Protein AF-A0A3C1WSL6-F1 (afdb_monomer_lite)

Sequence (50 aa):
AIETHVADARTCCLNPATSTHRQMTDEQLAEAGIPAGLIRISCGLEDKED

pLDDT: mean 90.77, std 9.2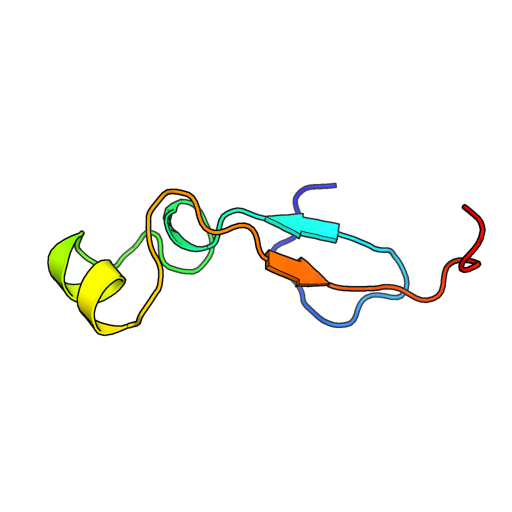3, range [56.59, 97.25]

Structure (mmCIF, N/CA/C/O backbone):
data_AF-A0A3C1WSL6-F1
#
_entry.id   AF-A0A3C1WSL6-F1
#
loop_
_atom_site.group_PDB
_atom_site.id
_atom_site.type_symbol
_atom_site.label_atom_id
_atom_site.label_alt_id
_atom_site.label_comp_id
_atom_site.label_asym_id
_atom_site.label_entity_id
_atom_site.label_seq_id
_atom_site.pdbx_PDB_ins_code
_atom_site.Cartn_x
_atom_site.Cartn_y
_atom_site.Cartn_z
_atom_site.occupancy
_atom_site.B_iso_or_equiv
_atom_site.auth_seq_id
_atom_site.auth_comp_id
_atom_site.auth_asym_id
_atom_site.auth_atom_id
_atom_site.pdbx_PDB_model_num
ATOM 1 N N . ALA A 1 1 ? 11.285 -1.231 0.010 1.00 56.59 1 ALA A N 1
ATOM 2 C CA . ALA A 1 1 ? 11.245 -0.432 1.254 1.00 56.59 1 ALA A CA 1
ATOM 3 C C . ALA A 1 1 ? 9.786 -0.222 1.650 1.00 56.59 1 ALA A C 1
ATOM 5 O O . ALA A 1 1 ? 8.931 -0.301 0.772 1.00 56.59 1 ALA A O 1
ATOM 6 N N . ILE A 1 2 ? 9.487 -0.033 2.940 1.00 60.19 2 ILE A N 1
ATOM 7 C CA . ILE A 1 2 ? 8.135 0.350 3.371 1.00 60.19 2 ILE A CA 1
ATOM 8 C C . ILE A 1 2 ? 8.032 1.857 3.155 1.00 60.19 2 ILE A C 1
ATOM 10 O O . ILE A 1 2 ? 8.591 2.625 3.930 1.00 60.19 2 ILE A O 1
ATOM 14 N N . GLU A 1 3 ? 7.353 2.256 2.086 1.00 68.19 3 GLU A N 1
ATOM 15 C CA . GLU A 1 3 ? 7.209 3.654 1.679 1.00 68.19 3 GLU A CA 1
ATOM 16 C C . GLU A 1 3 ? 5.737 4.046 1.743 1.00 68.19 3 GLU A C 1
ATOM 18 O O . GLU A 1 3 ? 4.868 3.292 1.315 1.00 68.19 3 GLU A O 1
ATOM 23 N N . THR A 1 4 ? 5.433 5.225 2.277 1.00 71.25 4 THR A N 1
ATOM 24 C CA . THR A 1 4 ? 4.060 5.753 2.349 1.00 71.25 4 THR A CA 1
ATOM 25 C C . THR A 1 4 ? 3.609 6.420 1.049 1.00 71.25 4 THR A C 1
ATOM 27 O O . THR A 1 4 ? 2.409 6.651 0.862 1.00 71.25 4 THR A O 1
ATOM 30 N N . HIS A 1 5 ? 4.553 6.708 0.152 1.00 73.62 5 HIS A N 1
ATOM 31 C CA . HIS A 1 5 ? 4.318 7.345 -1.137 1.00 73.62 5 HIS A CA 1
ATOM 32 C C . HIS A 1 5 ? 3.647 6.397 -2.146 1.00 73.62 5 HIS A C 1
ATOM 34 O O . HIS A 1 5 ? 3.638 5.175 -1.993 1.00 73.62 5 HIS A O 1
ATOM 40 N N . VAL A 1 6 ? 3.042 6.988 -3.173 1.00 79.25 6 VAL A N 1
ATOM 41 C CA . VAL A 1 6 ? 2.466 6.298 -4.334 1.00 79.25 6 VAL A CA 1
ATOM 42 C C . VAL A 1 6 ? 3.145 6.819 -5.597 1.00 79.25 6 VAL A C 1
ATOM 44 O O . VAL A 1 6 ? 3.566 7.974 -5.613 1.00 79.25 6 VAL A O 1
ATOM 47 N N . ALA A 1 7 ? 3.203 5.989 -6.643 1.00 82.44 7 ALA A N 1
ATOM 48 C CA . ALA A 1 7 ? 3.740 6.353 -7.960 1.00 82.44 7 ALA A CA 1
ATOM 49 C C . ALA A 1 7 ? 5.227 6.774 -7.959 1.00 82.44 7 ALA A C 1
ATOM 51 O O . ALA A 1 7 ? 5.618 7.706 -8.659 1.00 82.44 7 ALA A O 1
ATOM 52 N N . ASP A 1 8 ? 6.053 6.082 -7.172 1.00 86.88 8 ASP A N 1
ATOM 53 C CA . ASP A 1 8 ? 7.513 6.174 -7.281 1.00 86.88 8 ASP A CA 1
ATOM 54 C C . ASP A 1 8 ? 8.016 5.286 -8.437 1.00 86.88 8 ASP A C 1
ATOM 56 O O . ASP A 1 8 ? 7.351 4.331 -8.836 1.00 86.88 8 ASP A O 1
ATOM 60 N N . ALA A 1 9 ? 9.204 5.578 -8.965 1.00 91.38 9 ALA A N 1
ATOM 61 C CA . ALA A 1 9 ? 9.879 4.746 -9.956 1.00 91.38 9 ALA A CA 1
ATOM 62 C C . ALA A 1 9 ? 10.245 3.357 -9.406 1.00 91.38 9 ALA A C 1
ATOM 64 O O . ALA A 1 9 ? 10.449 2.436 -10.191 1.00 91.38 9 ALA A O 1
ATOM 65 N N . ARG A 1 10 ? 10.338 3.208 -8.078 1.00 90.75 10 ARG A N 1
ATOM 66 C CA . ARG A 1 10 ? 10.5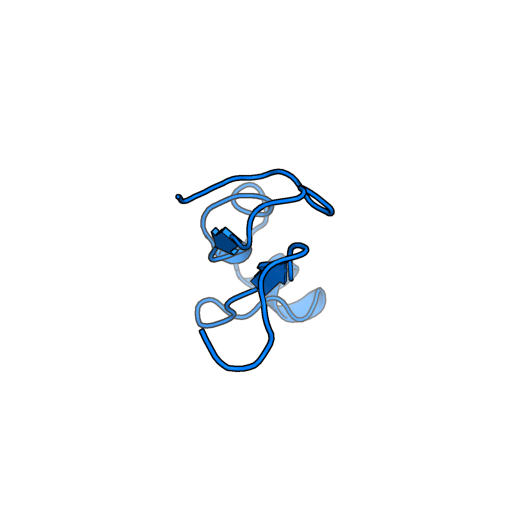85 1.929 -7.404 1.00 90.75 10 ARG A CA 1
ATOM 67 C C . ARG A 1 10 ? 9.300 1.334 -6.841 1.00 90.75 10 ARG A C 1
ATOM 69 O O . ARG A 1 10 ? 8.543 2.016 -6.150 1.00 90.75 10 ARG A O 1
ATOM 76 N N . THR A 1 11 ? 9.119 0.039 -7.049 1.00 93.19 11 THR A N 1
ATOM 77 C CA . THR A 1 11 ? 8.049 -0.764 -6.476 1.00 93.19 11 THR A CA 1
ATOM 78 C C . THR A 1 11 ? 8.145 -0.776 -4.951 1.00 93.19 11 THR A C 1
ATOM 80 O O . THR A 1 11 ? 9.200 -1.014 -4.349 1.00 93.19 11 THR A O 1
ATOM 83 N N . CYS A 1 12 ? 7.012 -0.531 -4.296 1.00 92.62 12 CYS A N 1
ATOM 84 C CA . CYS A 1 12 ? 6.899 -0.557 -2.842 1.00 92.62 12 CYS A CA 1
ATOM 85 C C . CYS A 1 12 ? 5.575 -1.182 -2.395 1.00 92.62 12 CYS A C 1
ATOM 87 O O . CYS A 1 12 ? 4.602 -1.258 -3.150 1.00 92.62 12 CYS A O 1
ATOM 89 N N . CYS A 1 13 ? 5.530 -1.639 -1.145 1.00 93.81 13 CYS A N 1
ATOM 90 C CA . CYS A 1 13 ? 4.316 -2.172 -0.547 1.00 93.81 13 CYS A CA 1
ATOM 91 C C . CYS A 1 13 ? 4.162 -1.727 0.907 1.00 93.81 13 CYS A C 1
ATOM 93 O O . CYS A 1 13 ? 5.136 -1.407 1.594 1.00 93.81 13 CYS A O 1
ATOM 95 N N . LEU A 1 14 ? 2.912 -1.698 1.369 1.00 93.94 14 LEU A N 1
ATOM 96 C CA . LEU A 1 14 ? 2.566 -1.388 2.751 1.00 93.94 14 LEU A CA 1
ATOM 97 C C . LEU A 1 14 ? 1.250 -2.049 3.155 1.00 93.94 14 LEU A C 1
ATOM 99 O O . LEU A 1 14 ? 0.410 -2.371 2.313 1.00 93.94 14 LEU A O 1
ATOM 103 N N . ASN A 1 15 ? 1.051 -2.182 4.463 1.00 95.56 15 ASN A N 1
ATOM 104 C CA . ASN A 1 15 ? -0.246 -2.486 5.054 1.00 95.56 15 ASN A CA 1
ATOM 105 C C . ASN A 1 15 ? -0.968 -1.164 5.383 1.00 95.56 15 ASN A C 1
ATOM 107 O O . ASN A 1 15 ? -0.487 -0.431 6.254 1.00 95.56 15 ASN A O 1
ATOM 111 N N . PRO A 1 16 ? -2.079 -0.807 4.710 1.00 95.00 16 PRO A N 1
ATOM 112 C CA . PRO A 1 16 ? -2.712 0.493 4.918 1.00 95.00 16 PRO A CA 1
ATOM 113 C C . PRO A 1 16 ? -3.298 0.653 6.323 1.00 95.00 16 PRO A C 1
ATOM 115 O O . PRO A 1 16 ? -3.189 1.741 6.885 1.00 95.00 16 PRO A O 1
ATOM 118 N N . ALA A 1 17 ? -3.845 -0.420 6.907 1.00 96.06 17 ALA A N 1
ATOM 119 C CA . ALA A 1 17 ? -4.465 -0.403 8.231 1.00 96.06 17 ALA A CA 1
ATOM 120 C C . ALA A 1 17 ? -3.469 -0.013 9.334 1.00 96.06 17 ALA A C 1
ATOM 122 O O . ALA A 1 17 ? -3.814 0.747 10.231 1.00 96.06 17 ALA A O 1
ATOM 123 N N . THR A 1 18 ? -2.212 -0.461 9.251 1.00 94.62 18 THR A N 1
ATOM 124 C CA . THR A 1 18 ? -1.187 -0.152 10.268 1.00 94.62 18 THR A CA 1
ATOM 125 C C . THR A 1 18 ? -0.302 1.046 9.925 1.00 94.62 18 THR A C 1
ATOM 127 O O . THR A 1 18 ? 0.483 1.487 10.766 1.00 94.62 18 THR A O 1
ATOM 130 N N . SER A 1 19 ? -0.430 1.615 8.720 1.00 93.88 19 SER A N 1
ATOM 131 C CA . SER A 1 19 ? 0.390 2.747 8.267 1.00 93.88 19 SER A CA 1
ATOM 132 C C . SER A 1 19 ? -0.449 3.974 7.901 1.00 93.88 19 SER A C 1
ATOM 134 O O . SER A 1 19 ? -0.719 4.807 8.762 1.00 93.88 19 SER A O 1
ATOM 136 N N . THR A 1 20 ? -0.867 4.115 6.645 1.00 93.69 20 THR A N 1
ATOM 137 C CA . THR A 1 20 ? -1.523 5.327 6.125 1.00 93.69 20 THR A CA 1
ATOM 138 C C . THR A 1 20 ? -2.896 5.597 6.741 1.00 93.69 20 THR A C 1
ATOM 140 O O . THR A 1 20 ? -3.275 6.756 6.859 1.00 93.69 20 THR A O 1
ATOM 143 N N . HIS A 1 21 ? -3.606 4.558 7.187 1.00 94.50 21 HIS A N 1
ATOM 144 C CA . HIS A 1 21 ? -4.953 4.645 7.767 1.00 94.50 21 HIS A CA 1
ATOM 145 C C . HIS A 1 21 ? -4.984 4.278 9.257 1.00 94.50 21 HIS A C 1
ATOM 147 O O . HIS A 1 21 ? -6.051 4.132 9.841 1.00 94.50 21 HIS A O 1
ATOM 153 N N . ARG A 1 22 ? -3.817 4.209 9.911 1.00 93.69 22 ARG A N 1
ATOM 154 C CA . ARG A 1 22 ? -3.666 3.804 11.323 1.00 93.69 22 ARG A CA 1
ATOM 155 C C 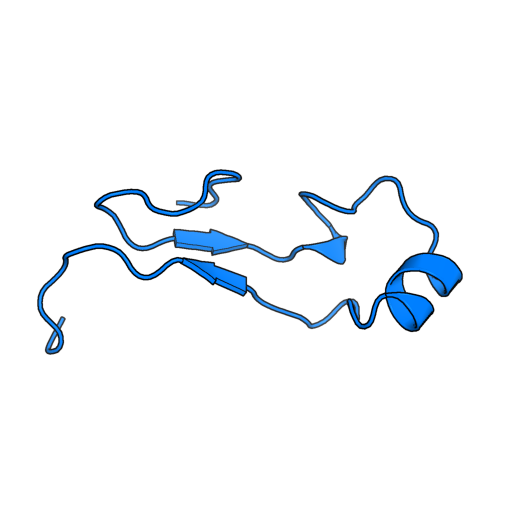. ARG A 1 22 ? -4.417 4.656 12.352 1.00 93.69 22 ARG A C 1
ATOM 157 O O . ARG A 1 22 ? -4.401 4.336 13.533 1.00 93.69 22 ARG A O 1
ATOM 164 N N . GLN A 1 23 ? -4.943 5.807 11.939 1.00 95.75 23 GLN A N 1
ATOM 165 C CA . GLN A 1 23 ? -5.696 6.723 12.798 1.00 95.75 23 GLN A CA 1
ATOM 166 C C . GLN A 1 23 ? -7.194 6.385 12.850 1.00 95.75 23 GLN A C 1
ATOM 168 O O . GLN A 1 23 ? -7.906 6.958 13.670 1.00 95.75 23 GLN A O 1
ATOM 173 N N . MET A 1 24 ? -7.668 5.490 11.981 1.00 96.38 24 MET A N 1
ATOM 174 C CA . MET A 1 24 ? -9.051 5.018 11.955 1.00 96.38 24 MET A CA 1
ATOM 175 C C . MET A 1 24 ? -9.27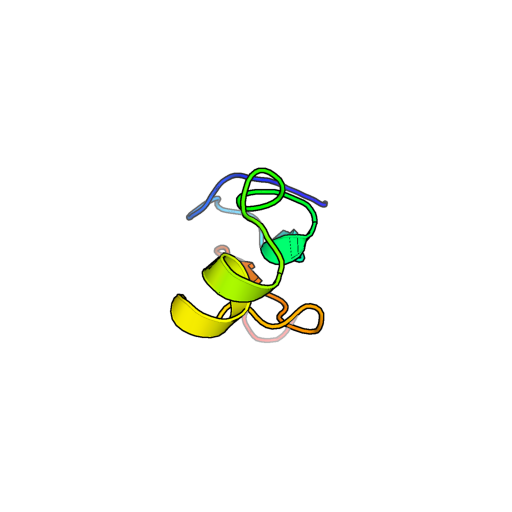1 3.916 12.996 1.00 96.38 24 MET A C 1
ATOM 177 O O . MET A 1 24 ? -8.339 3.193 13.351 1.00 96.38 24 MET A O 1
ATOM 181 N N . THR A 1 25 ? -10.509 3.778 13.471 1.00 95.88 25 THR A N 1
ATOM 182 C CA . THR A 1 25 ? -10.916 2.624 14.287 1.00 95.88 25 THR A CA 1
ATOM 183 C C . THR A 1 25 ? -11.097 1.376 13.419 1.00 95.88 25 THR A C 1
ATOM 185 O O . THR A 1 25 ? -11.274 1.480 12.204 1.00 95.88 25 THR A O 1
ATOM 188 N N . ASP A 1 26 ? -11.119 0.192 14.033 1.00 94.38 26 ASP A N 1
ATOM 189 C CA . ASP A 1 26 ? -11.347 -1.075 13.319 1.00 94.38 26 ASP A CA 1
ATOM 190 C C . ASP A 1 26 ? -12.677 -1.084 12.546 1.00 94.38 26 ASP A C 1
ATOM 192 O O . ASP A 1 26 ? -12.755 -1.592 11.428 1.00 94.38 26 ASP A O 1
ATOM 196 N N . GLU A 1 27 ? -13.716 -0.467 13.111 1.00 95.69 27 GLU A N 1
ATOM 197 C CA . GLU A 1 27 ? -15.036 -0.330 12.486 1.00 95.69 27 GLU A CA 1
ATOM 198 C C . GLU A 1 27 ? -14.978 0.567 11.244 1.00 95.69 27 GLU A C 1
ATOM 200 O O . GLU A 1 27 ? -15.482 0.195 10.185 1.00 95.69 27 GLU A O 1
ATOM 205 N N . GLN A 1 28 ? -14.299 1.713 11.343 1.00 97.25 28 GLN A N 1
ATOM 206 C CA . GLN A 1 28 ? -14.111 2.630 10.218 1.00 97.25 28 GLN A CA 1
ATOM 207 C C . GLN A 1 28 ? -13.254 2.001 9.113 1.00 97.25 28 GLN A C 1
ATOM 209 O O . GLN A 1 28 ? -13.525 2.195 7.929 1.00 97.25 28 GLN A O 1
ATOM 214 N N . LEU A 1 29 ? -12.214 1.248 9.484 1.00 96.88 29 LEU A N 1
ATOM 215 C CA . LEU A 1 29 ? -11.376 0.512 8.536 1.00 96.88 29 LEU A CA 1
ATOM 216 C C . LEU A 1 29 ? -12.189 -0.548 7.787 1.00 96.88 29 LEU A C 1
ATOM 218 O O . LEU A 1 29 ? -12.062 -0.663 6.567 1.00 96.88 29 LEU A O 1
ATOM 222 N N . ALA A 1 30 ? -13.050 -1.287 8.492 1.00 94.81 30 ALA A N 1
ATOM 223 C CA . ALA A 1 30 ? -13.936 -2.272 7.884 1.00 94.81 30 ALA A CA 1
ATOM 224 C C . ALA A 1 30 ? -14.940 -1.624 6.915 1.00 94.81 30 ALA A C 1
ATOM 226 O O . ALA A 1 30 ? -15.099 -2.114 5.797 1.00 94.81 30 ALA A O 1
ATOM 227 N N . GLU A 1 31 ? -15.559 -0.503 7.300 1.00 96.81 31 GLU A N 1
ATOM 228 C CA . GLU A 1 31 ? -16.487 0.251 6.444 1.00 96.81 31 GLU A CA 1
ATOM 229 C C . GLU A 1 31 ? -15.797 0.807 5.187 1.00 96.81 31 GLU A C 1
ATOM 231 O O . GLU A 1 31 ? -16.355 0.754 4.092 1.00 96.81 31 GLU A O 1
ATOM 236 N N . ALA A 1 32 ? -14.548 1.262 5.315 1.00 96.00 32 ALA A N 1
ATOM 237 C CA . ALA A 1 32 ? -13.735 1.737 4.196 1.00 96.00 32 ALA A CA 1
ATOM 238 C C . ALA A 1 32 ? -13.157 0.611 3.312 1.00 96.00 32 ALA A C 1
ATOM 240 O O . ALA A 1 32 ? -12.480 0.896 2.323 1.00 96.00 32 ALA A O 1
ATOM 241 N N . GLY A 1 33 ? -13.387 -0.664 3.652 1.00 96.38 33 GLY A N 1
ATOM 242 C CA . GLY A 1 33 ? -12.860 -1.806 2.900 1.00 96.38 33 GLY A CA 1
ATOM 243 C C . GLY A 1 33 ? -11.354 -2.029 3.079 1.00 96.38 33 GLY A C 1
ATOM 244 O O . GLY A 1 33 ? -10.701 -2.567 2.185 1.00 96.38 33 GLY A O 1
ATOM 245 N N . ILE A 1 34 ? -10.794 -1.631 4.224 1.00 96.44 34 ILE A N 1
ATOM 246 C CA . ILE A 1 34 ? -9.374 -1.768 4.577 1.00 96.44 34 ILE A CA 1
ATOM 247 C C . ILE A 1 34 ? -9.231 -2.817 5.695 1.00 96.44 34 ILE A C 1
ATOM 249 O O . ILE A 1 34 ? -8.994 -2.467 6.852 1.00 96.44 34 ILE A O 1
ATOM 253 N N . PRO A 1 35 ? -9.381 -4.123 5.403 1.00 94.44 35 PRO A N 1
ATOM 254 C CA . PRO A 1 35 ? -9.185 -5.149 6.419 1.00 94.44 35 PRO A CA 1
ATOM 255 C C . PRO A 1 35 ? -7.722 -5.179 6.882 1.00 94.44 35 PRO A C 1
ATOM 257 O O . PRO A 1 35 ? -6.808 -4.877 6.114 1.00 94.44 35 PRO A O 1
ATOM 260 N N . ALA A 1 36 ? -7.478 -5.630 8.116 1.00 92.06 36 ALA A N 1
ATOM 261 C CA . ALA A 1 36 ? -6.136 -5.683 8.708 1.00 92.06 36 ALA A CA 1
ATOM 262 C C . ALA A 1 36 ? -5.112 -6.493 7.883 1.00 92.06 36 ALA A C 1
ATOM 264 O O . ALA A 1 36 ? -3.912 -6.251 7.983 1.00 92.06 36 ALA A O 1
ATOM 265 N N . GLY A 1 37 ? -5.570 -7.439 7.055 1.00 93.44 37 GLY A N 1
ATOM 266 C CA . GLY A 1 37 ? -4.726 -8.234 6.157 1.00 93.44 37 GLY A CA 1
ATOM 267 C C . GLY A 1 37 ? -4.466 -7.614 4.778 1.00 93.44 37 GLY A C 1
ATOM 268 O O . GLY A 1 37 ? -3.790 -8.239 3.965 1.00 93.44 37 GLY A O 1
ATOM 269 N N . LEU A 1 38 ? -5.005 -6.427 4.478 1.00 96.06 38 LEU A N 1
ATOM 270 C CA . LEU A 1 38 ? -4.842 -5.798 3.168 1.00 96.06 38 LEU A CA 1
ATOM 271 C C . LEU A 1 38 ? -3.396 -5.339 2.956 1.00 96.06 38 LEU A C 1
ATOM 273 O O . LEU A 1 38 ? -2.844 -4.584 3.758 1.00 96.06 38 LEU A O 1
ATOM 277 N N . ILE A 1 39 ? -2.813 -5.732 1.825 1.00 95.75 39 ILE A N 1
ATOM 278 C CA . ILE A 1 39 ? -1.522 -5.233 1.350 1.00 95.75 39 ILE A CA 1
ATOM 279 C C . ILE A 1 39 ? -1.755 -4.413 0.087 1.00 95.75 39 ILE A C 1
ATOM 281 O O . ILE A 1 39 ? -2.369 -4.886 -0.868 1.00 95.75 39 ILE A O 1
ATOM 285 N N . ARG A 1 40 ? -1.246 -3.180 0.079 1.00 94.31 40 ARG A N 1
ATOM 286 C CA . ARG A 1 40 ? -1.241 -2.308 -1.097 1.00 94.31 40 ARG A CA 1
ATOM 287 C C . ARG A 1 40 ? 0.148 -2.319 -1.718 1.00 94.31 40 ARG A C 1
ATOM 289 O O . ARG A 1 40 ? 1.124 -2.058 -1.01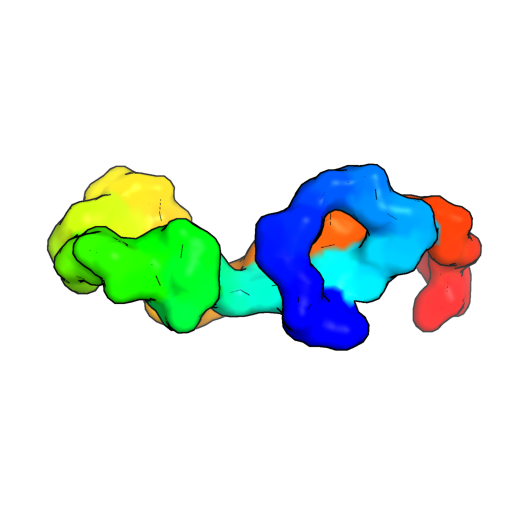7 1.00 94.31 40 ARG A O 1
ATOM 296 N N . ILE A 1 41 ? 0.215 -2.548 -3.026 1.00 94.19 41 ILE A N 1
ATOM 297 C CA . ILE A 1 41 ? 1.444 -2.464 -3.822 1.00 94.19 41 ILE A CA 1
ATOM 298 C C . ILE A 1 41 ? 1.341 -1.243 -4.738 1.00 94.19 41 ILE A C 1
ATOM 300 O O . ILE A 1 41 ? 0.322 -1.053 -5.401 1.00 94.19 41 ILE A O 1
ATOM 304 N N . SER A 1 42 ? 2.381 -0.412 -4.757 1.00 93.19 42 SER A N 1
ATOM 305 C CA . SER A 1 42 ? 2.592 0.594 -5.798 1.00 93.19 42 SER A CA 1
ATOM 306 C C . SER A 1 42 ? 3.602 0.015 -6.775 1.00 93.19 42 SER A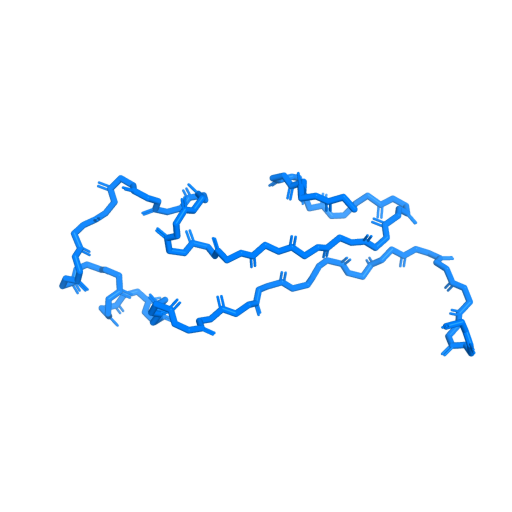 C 1
ATOM 308 O O . SER A 1 42 ? 4.751 -0.193 -6.393 1.00 93.19 42 SER A O 1
ATOM 310 N N . CYS A 1 43 ? 3.166 -0.271 -8.001 1.00 93.56 43 CYS A N 1
ATOM 311 C CA . CYS A 1 43 ? 4.052 -0.759 -9.055 1.00 93.56 43 CYS A CA 1
ATOM 312 C C . CYS A 1 43 ? 4.936 0.395 -9.543 1.00 93.56 43 CYS A C 1
ATOM 314 O O . CYS A 1 43 ? 4.411 1.469 -9.854 1.00 93.56 43 CYS A O 1
ATOM 316 N N . GLY A 1 44 ? 6.247 0.178 -9.545 1.00 93.00 44 GLY A N 1
ATOM 317 C CA . GLY A 1 44 ? 7.232 1.100 -10.092 1.00 93.00 44 GLY A CA 1
ATOM 318 C C . GLY A 1 44 ? 7.425 0.903 -11.595 1.00 93.00 44 GLY A C 1
ATOM 319 O O . GLY A 1 44 ? 6.507 0.510 -12.315 1.00 93.00 44 GLY A O 1
ATOM 320 N N . LEU A 1 45 ? 8.625 1.227 -12.072 1.00 94.81 45 LEU A N 1
ATOM 321 C CA . LEU A 1 45 ? 9.022 1.153 -13.482 1.00 94.81 45 LEU A CA 1
ATOM 322 C C . LEU A 1 45 ? 10.055 0.047 -13.748 1.00 94.81 45 LEU A C 1
ATOM 324 O O . LEU A 1 45 ? 10.772 0.110 -14.748 1.00 94.81 45 LEU A O 1
ATOM 328 N N . GLU A 1 46 ? 10.177 -0.921 -12.842 1.00 94.62 46 GLU A N 1
ATOM 329 C CA . GLU A 1 46 ? 11.046 -2.084 -13.023 1.00 94.62 46 GLU A CA 1
ATOM 330 C C . GLU A 1 46 ? 10.615 -2.970 -14.204 1.00 94.62 46 GLU A C 1
ATOM 332 O O . GLU A 1 46 ? 9.500 -2.847 -14.725 1.00 94.62 46 GLU A O 1
ATOM 337 N N . ASP A 1 47 ? 11.516 -3.853 -14.648 1.00 96.12 47 ASP A N 1
ATOM 338 C CA . ASP A 1 47 ? 11.164 -4.854 -15.654 1.00 96.12 47 ASP A CA 1
ATOM 339 C C . ASP A 1 47 ? 10.112 -5.816 -15.082 1.00 96.12 47 ASP A C 1
ATOM 341 O O . ASP A 1 47 ? 10.076 -6.098 -13.888 1.00 96.12 47 ASP A O 1
ATOM 345 N N . LYS A 1 48 ? 9.223 -6.320 -15.939 1.00 92.94 48 LYS A N 1
ATOM 346 C CA . LYS A 1 48 ? 8.135 -7.211 -15.517 1.00 92.94 48 LYS A CA 1
ATOM 347 C C . LYS A 1 48 ? 8.603 -8.632 -15.178 1.00 92.94 48 LYS A C 1
ATOM 349 O O . LYS A 1 48 ? 7.803 -9.398 -14.648 1.00 92.94 48 LYS A O 1
ATOM 354 N N . GLU A 1 49 ? 9.812 -9.006 -15.596 1.00 93.56 49 GLU A N 1
ATOM 355 C CA . GLU A 1 49 ? 10.422 -10.316 -15.339 1.00 93.56 49 GLU A CA 1
ATOM 356 C C . GLU A 1 49 ? 11.317 -10.331 -14.084 1.00 93.56 49 GLU A C 1
ATOM 358 O O . GLU A 1 49 ? 11.804 -11.404 -13.719 1.00 93.56 49 GLU A O 1
ATOM 363 N N . ASP A 1 50 ? 11.528 -9.175 -13.440 1.00 82.69 50 ASP A N 1
ATOM 364 C CA . ASP A 1 50 ? 12.178 -9.059 -12.124 1.00 82.69 50 ASP A CA 1
ATOM 365 C C . ASP A 1 50 ? 11.214 -9.453 -10.982 1.00 82.69 50 ASP A C 1
ATOM 367 O O . ASP A 1 50 ? 11.675 -10.117 -10.020 1.00 82.69 50 ASP A O 1
#

Radius of gyration: 12.67 Å; chains: 1; bounding box: 29×18×30 Å

Foldseek 3Di:
DADPDAAELDKHKDQCCVPVVVVDDCVVCVVVVRHRPDMDIHDHNDDPVD

Secondary structure (DSSP, 8-state):
-----SS-SS-EEE-TTTTTTTTS-HHHHHHTT--TT--EEE--SS-TT-